Protein AF-A0A6P2D3Y6-F1 (afdb_monomer_lite)

Radius of gyration: 16.17 Å; chains: 1; bounding box: 35×27×52 Å

Secondary structure (DSSP, 8-state):
--HHHHTT----HHHHT-EEEE-SSEEEEEEEETTEEEEEEEE--TT--GGGSEEEEEE-SSHHHHHHHHHHHHHHHHHTTPEEES-------------------

pLDDT: mean 80.08, std 16.71, range [40.5, 95.31]

Sequence (105 aa):
MTKKLAEGFEETERSLTRRVFTTTDQFWIVTLEGNAVCVHFGGIRPDWNESLGQKRSKLYRDRNRAVAAYHRAIAGKLEEGYVEQYAREVLIPENSGKPGTKGAR

Foldseek 3Di:
DDPVVVVVDDQDQQNLAWWWWDDPWKIWIWGDDFQKIKIWMDTDDPPDDSVPTDIDMDGDPGNVVSVVVSVVVVVVRVVVVIDIDPDDDRDNDDCPDPPPPPPDD

Structure (mmCIF, N/CA/C/O backbone):
data_AF-A0A6P2D3Y6-F1
#
_entry.id   AF-A0A6P2D3Y6-F1
#
loop_
_atom_site.group_PDB
_atom_site.id
_atom_site.type_symbol
_atom_site.label_atom_id
_atom_site.label_alt_id
_atom_site.label_comp_id
_atom_site.label_asym_id
_atom_site.label_entity_id
_atom_site.label_seq_id
_atom_site.pdbx_PDB_ins_code
_atom_site.Cartn_x
_atom_site.Cartn_y
_atom_site.Cartn_z
_atom_site.occupancy
_atom_site.B_iso_or_equiv
_atom_site.auth_seq_id
_atom_site.auth_comp_id
_atom_site.auth_asym_id
_atom_site.auth_atom_id
_atom_site.pdbx_PDB_model_num
ATOM 1 N N . MET A 1 1 ? -14.633 -16.721 -10.210 1.00 41.00 1 MET A N 1
ATOM 2 C CA . MET A 1 1 ? -14.222 -15.875 -11.352 1.00 41.00 1 MET A CA 1
ATOM 3 C C . MET A 1 1 ? -14.902 -14.523 -11.219 1.00 41.00 1 MET A C 1
ATOM 5 O O . MET A 1 1 ? -16.116 -14.475 -11.062 1.00 41.00 1 MET A O 1
ATOM 9 N N . THR A 1 2 ? -14.128 -13.444 -11.152 1.00 55.03 2 THR A N 1
ATOM 10 C CA . THR A 1 2 ? -14.612 -12.100 -10.802 1.00 55.03 2 THR A CA 1
ATOM 11 C C . THR A 1 2 ? -15.305 -11.459 -12.007 1.00 55.03 2 THR A C 1
ATOM 13 O O . THR A 1 2 ? -14.708 -11.372 -13.075 1.00 55.03 2 THR A O 1
ATOM 16 N N . LYS A 1 3 ? -16.549 -10.993 -11.831 1.00 57.31 3 LYS A N 1
ATOM 17 C CA . LYS A 1 3 ? -17.457 -10.465 -12.877 1.00 57.31 3 LYS A CA 1
ATOM 18 C C . LYS A 1 3 ? -16.797 -9.482 -13.870 1.00 57.31 3 LYS A C 1
ATOM 20 O O . LYS A 1 3 ? -17.080 -9.546 -15.055 1.00 57.31 3 LYS A O 1
ATOM 25 N N . LYS A 1 4 ? -15.828 -8.685 -13.402 1.00 59.25 4 LYS A N 1
ATOM 26 C CA . LYS A 1 4 ? -15.094 -7.685 -14.198 1.00 59.25 4 LYS A CA 1
ATOM 27 C C . LYS A 1 4 ? -14.179 -8.261 -15.286 1.00 59.25 4 LYS A C 1
ATOM 29 O O . LYS A 1 4 ? -14.055 -7.657 -16.343 1.00 59.25 4 LYS A O 1
ATOM 34 N N . LEU A 1 5 ? -13.568 -9.427 -15.063 1.00 59.00 5 LEU A N 1
ATOM 35 C CA . LEU A 1 5 ? -12.750 -10.091 -16.092 1.00 59.00 5 LEU A CA 1
ATOM 36 C C . LEU A 1 5 ? -13.620 -10.561 -17.268 1.00 59.00 5 LEU A C 1
ATOM 38 O O . LEU A 1 5 ? -13.197 -10.502 -18.416 1.00 59.00 5 LEU A O 1
ATOM 42 N N . ALA A 1 6 ? -14.863 -10.967 -16.987 1.00 59.81 6 ALA A N 1
ATOM 43 C CA . ALA A 1 6 ? -15.832 -11.347 -18.013 1.00 59.81 6 ALA A CA 1
ATOM 44 C C . ALA A 1 6 ? -16.364 -10.141 -18.816 1.00 59.81 6 ALA A C 1
ATOM 46 O O . ALA A 1 6 ? -16.890 -10.323 -19.908 1.00 59.81 6 ALA A O 1
ATOM 47 N N . GLU A 1 7 ? -16.198 -8.920 -18.300 1.00 62.34 7 GLU A N 1
ATOM 48 C CA . GLU A 1 7 ? -16.569 -7.658 -18.958 1.00 62.34 7 GLU A CA 1
ATOM 49 C C . GLU A 1 7 ? -15.412 -7.053 -19.783 1.00 62.34 7 GLU A C 1
ATOM 51 O O . GLU A 1 7 ? -15.537 -5.943 -20.294 1.00 62.34 7 GLU A O 1
ATOM 56 N N . GLY A 1 8 ? -14.284 -7.763 -19.922 1.00 64.75 8 GLY A N 1
ATOM 57 C CA . GLY A 1 8 ? -13.133 -7.317 -20.717 1.00 64.75 8 GLY A CA 1
ATOM 58 C C . GLY A 1 8 ? -12.169 -6.376 -19.987 1.00 64.75 8 GLY A C 1
ATOM 59 O O . GLY A 1 8 ? -11.318 -5.766 -20.630 1.00 64.75 8 GLY A O 1
ATOM 60 N N . PHE A 1 9 ? -12.267 -6.245 -18.659 1.00 60.38 9 PHE A N 1
ATOM 61 C CA . PHE A 1 9 ? -11.277 -5.493 -17.886 1.00 60.38 9 PHE A CA 1
ATOM 62 C C . PHE A 1 9 ? -9.979 -6.289 -17.738 1.00 60.38 9 PHE A C 1
ATOM 64 O O . PHE A 1 9 ? -9.978 -7.392 -17.191 1.00 60.38 9 PHE A O 1
ATOM 71 N N . GLU A 1 10 ? -8.866 -5.687 -18.152 1.00 69.75 10 GLU A N 1
ATOM 72 C CA . GLU A 1 10 ? -7.528 -6.244 -17.967 1.00 69.75 10 GLU A CA 1
ATOM 73 C C . GLU A 1 10 ? -6.979 -5.906 -16.573 1.00 69.75 10 GLU A C 1
ATOM 75 O O . GLU A 1 10 ? -7.042 -4.765 -16.098 1.00 69.75 10 GLU A O 1
ATOM 80 N N . GLU A 1 11 ? -6.427 -6.908 -15.887 1.00 72.88 11 GLU A N 1
ATOM 81 C CA . GLU A 1 11 ? -5.768 -6.691 -14.604 1.00 72.88 11 GLU A CA 1
ATOM 82 C C . GLU A 1 11 ? -4.456 -5.926 -14.805 1.00 72.88 11 GLU A C 1
ATOM 84 O O . GLU A 1 11 ? -3.504 -6.410 -15.412 1.00 72.88 11 GLU A O 1
ATOM 89 N N . THR A 1 12 ? -4.399 -4.708 -14.268 1.00 77.25 12 THR A N 1
ATOM 90 C CA . THR A 1 12 ? -3.166 -3.912 -14.243 1.00 77.25 12 THR A CA 1
ATOM 91 C C . THR A 1 12 ? -2.289 -4.312 -13.062 1.00 77.25 12 THR A C 1
ATOM 93 O O . THR A 1 12 ? -2.779 -4.817 -12.053 1.00 77.25 12 THR A O 1
ATOM 96 N N . GLU A 1 13 ? -0.992 -4.010 -13.123 1.00 78.69 13 GLU A N 1
ATOM 97 C CA . GLU A 1 13 ? -0.078 -4.213 -11.992 1.00 78.69 13 GLU A CA 1
ATOM 98 C C . GLU A 1 13 ? -0.575 -3.534 -10.710 1.00 78.69 13 GLU A C 1
ATOM 100 O O . GLU A 1 13 ? -0.534 -4.122 -9.629 1.00 78.69 13 GLU A O 1
ATOM 105 N N . ARG A 1 14 ? -1.128 -2.325 -10.832 1.00 80.75 14 ARG A N 1
ATOM 106 C CA . ARG A 1 14 ? -1.755 -1.625 -9.712 1.00 80.75 14 ARG A CA 1
ATOM 107 C C . ARG A 1 14 ? -2.902 -2.441 -9.128 1.00 80.75 14 ARG A C 1
ATOM 109 O O . ARG A 1 14 ? -3.017 -2.537 -7.909 1.00 80.75 14 ARG A O 1
ATOM 116 N N . SER A 1 15 ? -3.744 -3.021 -9.985 1.00 78.88 15 SER A N 1
ATOM 117 C CA . SER A 1 15 ? -4.827 -3.898 -9.550 1.00 78.88 15 SER A CA 1
ATOM 118 C C . SER A 1 15 ? -4.289 -5.159 -8.891 1.00 78.88 15 SER A C 1
ATOM 120 O O . SER A 1 15 ? -4.849 -5.517 -7.868 1.00 78.88 15 SER A O 1
ATOM 122 N N . LEU A 1 16 ? -3.222 -5.786 -9.411 1.00 83.94 16 LEU A N 1
ATOM 123 C CA . LEU A 1 16 ? -2.589 -7.028 -8.920 1.00 83.94 16 LEU A CA 1
ATOM 124 C C . LEU A 1 16 ? -1.798 -6.855 -7.611 1.00 83.94 16 LEU A C 1
ATOM 126 O O . LEU A 1 16 ? -1.748 -7.763 -6.782 1.00 83.94 16 LEU A O 1
ATOM 130 N N . THR A 1 17 ? -1.273 -5.663 -7.362 1.00 87.00 17 THR A N 1
ATOM 131 C CA . THR A 1 17 ? -0.462 -5.346 -6.175 1.00 87.00 17 THR A CA 1
ATOM 132 C C . THR A 1 17 ? -1.206 -4.521 -5.129 1.00 87.00 17 THR A C 1
ATOM 134 O O . THR A 1 17 ? -0.619 -4.093 -4.135 1.00 87.00 17 THR A O 1
ATOM 137 N N . ARG A 1 18 ? -2.508 -4.290 -5.316 1.00 90.94 18 ARG A N 1
ATOM 138 C CA . ARG A 1 18 ? -3.333 -3.585 -4.335 1.00 90.94 18 ARG A CA 1
ATOM 139 C C . ARG A 1 18 ? -3.515 -4.423 -3.076 1.00 90.94 18 ARG A C 1
ATOM 141 O O . ARG A 1 18 ? -4.142 -5.477 -3.127 1.00 90.94 18 ARG A O 1
ATOM 148 N N . ARG A 1 19 ? -3.039 -3.900 -1.949 1.00 91.12 19 ARG A N 1
ATOM 149 C CA . ARG A 1 19 ? -3.289 -4.438 -0.607 1.00 91.12 19 ARG A CA 1
ATOM 150 C C . ARG A 1 19 ? -3.913 -3.370 0.273 1.00 91.12 19 ARG A C 1
ATOM 152 O O . ARG A 1 19 ? -3.564 -2.194 0.159 1.00 91.12 19 ARG A O 1
ATOM 159 N N . VAL A 1 20 ? -4.845 -3.789 1.117 1.00 91.50 20 VAL A N 1
ATOM 160 C CA . VAL A 1 20 ? -5.613 -2.916 2.005 1.00 91.50 20 VAL A CA 1
ATOM 161 C C . VAL A 1 20 ? -5.340 -3.340 3.430 1.00 91.50 20 VAL A C 1
ATOM 163 O O . VAL A 1 20 ? -5.441 -4.513 3.758 1.00 91.50 20 VAL A O 1
ATOM 166 N N . PHE A 1 21 ? -5.019 -2.377 4.270 1.00 92.94 21 PHE A N 1
ATOM 167 C CA . PHE A 1 21 ? -4.723 -2.566 5.674 1.00 92.94 21 PHE A CA 1
ATOM 168 C C . PHE A 1 21 ? -5.587 -1.603 6.473 1.00 92.94 21 PHE A C 1
ATOM 170 O O . PHE A 1 21 ? -5.773 -0.453 6.073 1.00 92.94 21 PHE A O 1
ATOM 177 N N . THR A 1 22 ? -6.117 -2.056 7.599 1.00 92.88 22 THR A N 1
ATOM 178 C CA . THR A 1 22 ? -7.009 -1.249 8.435 1.00 92.88 22 THR A CA 1
ATOM 179 C C . THR A 1 22 ? -6.714 -1.452 9.911 1.00 92.88 22 THR A C 1
ATOM 181 O O . THR A 1 22 ? -6.381 -2.559 10.335 1.00 92.88 22 THR A O 1
ATOM 184 N N . THR A 1 23 ? -6.926 -0.400 10.689 1.00 92.19 23 THR A N 1
ATOM 185 C CA . THR A 1 23 ? -7.180 -0.457 12.131 1.00 92.19 23 THR A CA 1
ATOM 186 C C . THR A 1 23 ? -8.659 -0.138 12.383 1.00 92.19 23 THR A C 1
ATOM 188 O O . THR A 1 23 ? -9.453 -0.071 11.442 1.00 92.19 23 THR A O 1
ATOM 191 N N . THR A 1 24 ? -9.047 0.072 13.641 1.00 89.44 24 THR A N 1
ATOM 192 C CA . THR A 1 24 ? -10.400 0.518 14.013 1.00 89.44 24 THR A CA 1
ATOM 193 C C . THR A 1 24 ? -10.766 1.872 13.390 1.00 89.44 24 THR A C 1
ATOM 195 O O . THR A 1 24 ? -11.921 2.123 13.062 1.00 89.44 24 THR A O 1
ATOM 198 N N . ASP A 1 25 ? -9.778 2.746 13.228 1.00 90.94 25 ASP A N 1
ATOM 199 C CA . ASP A 1 25 ? -9.948 4.175 12.968 1.00 90.94 25 ASP A CA 1
ATOM 200 C C . ASP A 1 25 ? -9.147 4.672 11.756 1.00 90.94 25 ASP A C 1
ATOM 202 O O . ASP A 1 25 ? -9.300 5.825 11.352 1.00 90.94 25 ASP A O 1
ATOM 206 N N . GLN A 1 26 ? -8.320 3.826 11.136 1.00 92.69 26 GLN A N 1
ATOM 207 C CA . GLN A 1 26 ? -7.477 4.201 10.001 1.00 92.69 26 GLN A CA 1
ATOM 208 C C . GLN A 1 26 ? -7.449 3.131 8.920 1.00 92.69 26 GLN A C 1
ATOM 210 O O . GLN A 1 26 ? -7.528 1.933 9.181 1.00 92.69 26 GLN A O 1
ATOM 215 N N . PHE A 1 27 ? -7.267 3.581 7.684 1.00 93.06 27 PHE A N 1
ATOM 216 C CA . PHE A 1 27 ? -6.980 2.716 6.554 1.00 93.06 27 PHE A CA 1
ATOM 217 C C . PHE A 1 27 ? -5.652 3.104 5.916 1.00 93.06 27 PHE A C 1
ATOM 219 O O . PHE A 1 27 ? -5.232 4.265 5.919 1.00 93.06 27 PHE A O 1
ATOM 226 N N . TRP A 1 28 ? -5.016 2.112 5.314 1.00 95.00 28 TRP A N 1
ATOM 227 C CA . TRP A 1 28 ? -3.789 2.257 4.566 1.00 95.00 28 TRP A CA 1
ATOM 228 C C . TRP A 1 28 ? -3.798 1.266 3.405 1.00 95.00 28 TRP A C 1
ATOM 230 O O . TRP A 1 28 ? -3.942 0.062 3.577 1.00 95.00 28 TRP A O 1
ATOM 240 N N . ILE A 1 29 ? -3.681 1.775 2.191 1.00 93.44 29 ILE A N 1
ATOM 241 C CA . ILE A 1 29 ? -3.727 1.013 0.949 1.00 93.44 29 ILE A CA 1
ATOM 242 C C . ILE A 1 29 ? -2.407 1.241 0.243 1.00 93.44 29 ILE A C 1
ATOM 244 O O . ILE A 1 29 ? -1.955 2.379 0.111 1.00 93.44 29 ILE A O 1
ATOM 248 N N . VAL A 1 30 ? -1.816 0.172 -0.268 1.00 94.19 30 VAL A N 1
ATOM 249 C CA . VAL A 1 30 ? -0.582 0.244 -1.043 1.00 94.19 30 VAL A CA 1
ATOM 250 C C . VAL A 1 30 ? -0.731 -0.489 -2.359 1.00 94.19 30 VAL A C 1
ATOM 252 O O . VAL A 1 30 ? -1.352 -1.548 -2.438 1.00 94.19 30 VAL A O 1
ATOM 255 N N . THR A 1 31 ? -0.165 0.102 -3.402 1.00 93.25 31 THR A N 1
ATOM 256 C CA . THR A 1 31 ? -0.103 -0.450 -4.755 1.00 93.25 31 THR A CA 1
ATOM 257 C C . THR A 1 31 ? 1.263 -0.156 -5.357 1.00 93.25 31 THR A C 1
ATOM 259 O O . THR A 1 31 ? 1.848 0.897 -5.086 1.00 93.25 31 THR A O 1
ATOM 262 N N . LEU A 1 32 ? 1.730 -1.039 -6.227 1.00 92.00 32 LEU A N 1
ATOM 263 C CA . LEU A 1 32 ? 2.911 -0.839 -7.052 1.00 92.00 32 LEU A CA 1
ATOM 264 C C . LEU A 1 32 ? 2.482 -0.497 -8.485 1.00 92.00 32 LEU A C 1
ATOM 266 O O . LEU A 1 32 ? 1.513 -1.048 -9.003 1.00 92.00 32 LEU A O 1
ATOM 270 N N . GLU A 1 33 ? 3.178 0.454 -9.099 1.00 89.38 33 GLU A N 1
ATOM 271 C CA . GLU A 1 33 ? 2.942 0.883 -10.479 1.00 89.38 33 GLU A CA 1
ATOM 272 C C . GLU A 1 33 ? 4.296 1.214 -11.123 1.00 89.38 33 GLU A C 1
ATOM 274 O O . GLU A 1 33 ? 4.901 2.257 -10.868 1.00 89.38 33 GLU A O 1
ATOM 279 N N . GLY A 1 34 ? 4.834 0.276 -11.897 1.00 88.25 34 GLY A N 1
ATOM 280 C CA . GLY A 1 34 ? 6.169 0.320 -12.474 1.00 88.25 34 GLY A CA 1
ATOM 281 C C . GLY A 1 34 ? 7.258 0.439 -11.407 1.00 88.25 34 GLY A C 1
ATOM 282 O O . GLY A 1 34 ? 7.513 -0.475 -10.626 1.00 88.25 34 GLY A O 1
ATOM 283 N N . ASN A 1 35 ? 7.946 1.578 -11.395 1.00 92.62 35 ASN A N 1
ATOM 284 C CA . ASN A 1 35 ? 8.958 1.935 -10.400 1.00 92.62 35 ASN A CA 1
ATOM 285 C C . ASN A 1 35 ? 8.419 2.876 -9.308 1.00 92.62 35 ASN A C 1
ATOM 287 O O . ASN A 1 35 ? 9.211 3.475 -8.579 1.00 92.62 35 ASN A O 1
ATOM 291 N N . ALA A 1 36 ? 7.101 3.029 -9.179 1.00 91.50 36 ALA A N 1
ATOM 292 C CA . ALA A 1 36 ? 6.473 3.836 -8.143 1.00 91.50 36 ALA A CA 1
ATOM 293 C C . ALA A 1 36 ? 5.734 2.971 -7.116 1.00 91.50 36 ALA A C 1
ATOM 295 O O . ALA A 1 36 ? 5.025 2.023 -7.455 1.00 91.50 36 ALA A O 1
ATOM 296 N N . VAL A 1 37 ? 5.863 3.347 -5.844 1.00 94.50 37 VAL A N 1
ATOM 297 C CA . VAL A 1 37 ? 4.999 2.853 -4.767 1.00 94.50 37 VAL A CA 1
ATOM 298 C C . VAL A 1 37 ? 3.976 3.936 -4.465 1.00 94.50 37 VAL A C 1
ATOM 300 O O . VAL A 1 37 ? 4.331 5.056 -4.091 1.00 94.50 37 VAL A O 1
ATOM 303 N N . CYS A 1 38 ? 2.704 3.601 -4.640 1.00 94.81 38 CYS A N 1
ATOM 304 C CA . CYS A 1 38 ? 1.577 4.471 -4.348 1.00 94.81 38 CYS A CA 1
ATOM 305 C C . CYS A 1 38 ? 0.918 4.013 -3.052 1.00 94.81 38 CYS A C 1
ATOM 307 O O . CYS A 1 38 ? 0.543 2.853 -2.908 1.00 94.81 38 CYS A O 1
ATOM 309 N N . VAL A 1 39 ? 0.758 4.947 -2.127 1.00 95.31 39 VAL A N 1
ATOM 310 C CA . VAL A 1 39 ? 0.133 4.748 -0.828 1.00 95.31 39 VAL A CA 1
ATOM 311 C C . VAL A 1 39 ? -1.080 5.661 -0.734 1.00 95.31 39 VAL A C 1
ATOM 313 O O . VAL A 1 39 ? -1.015 6.830 -1.111 1.00 95.31 39 VAL A O 1
ATOM 316 N N . HIS A 1 40 ? -2.182 5.142 -0.220 1.00 94.56 40 HIS A N 1
ATOM 317 C CA . HIS A 1 40 ? -3.389 5.897 0.066 1.00 94.56 40 HIS A CA 1
ATOM 318 C C . HIS A 1 40 ? -3.825 5.606 1.496 1.00 94.56 40 HIS A C 1
ATOM 320 O O . HIS A 1 40 ? -4.006 4.450 1.848 1.00 94.56 40 HIS A O 1
ATOM 326 N N . PHE A 1 41 ? -3.959 6.628 2.331 1.00 93.62 41 PHE A N 1
ATOM 327 C CA . PHE A 1 41 ? -4.251 6.444 3.749 1.00 93.62 41 PHE A CA 1
ATOM 328 C C . PHE A 1 41 ? -5.164 7.541 4.283 1.00 93.62 41 PHE A C 1
ATOM 330 O O . PHE A 1 41 ? -5.224 8.637 3.728 1.00 93.62 41 PHE A O 1
ATOM 337 N N . GLY A 1 42 ? -5.851 7.264 5.383 1.00 92.81 42 GLY A N 1
ATOM 338 C CA . GLY A 1 42 ? -6.742 8.224 6.023 1.00 92.81 42 GLY A CA 1
ATOM 339 C C . GLY A 1 42 ? -7.494 7.617 7.199 1.00 92.81 42 GLY A C 1
ATOM 340 O O . GLY A 1 42 ? -7.246 6.476 7.582 1.00 92.81 42 GLY A O 1
ATOM 341 N N . GLY A 1 43 ? -8.405 8.398 7.778 1.00 91.81 43 GLY A N 1
ATOM 342 C CA . GLY A 1 43 ? -9.252 7.945 8.880 1.00 91.81 43 GLY A CA 1
ATOM 343 C C . GLY A 1 43 ? -10.502 7.216 8.389 1.00 91.81 43 GLY A C 1
ATOM 344 O O . GLY A 1 43 ? -11.110 7.639 7.406 1.00 91.81 43 GLY A O 1
ATOM 345 N N . ILE A 1 44 ? -10.896 6.164 9.101 1.00 87.19 44 ILE A N 1
ATOM 346 C CA . ILE A 1 44 ? -12.173 5.465 8.949 1.00 87.19 44 ILE A CA 1
ATOM 347 C C . ILE A 1 44 ? -13.210 6.183 9.826 1.00 87.19 44 ILE A C 1
ATOM 349 O O . ILE A 1 44 ? -12.993 6.445 11.006 1.00 87.19 44 ILE A O 1
ATOM 353 N N . ARG A 1 45 ? -14.337 6.549 9.220 1.00 83.69 45 ARG A N 1
ATOM 354 C CA . ARG A 1 45 ? -15.498 7.232 9.819 1.00 83.69 45 ARG A CA 1
ATOM 355 C C . ARG A 1 45 ? -16.781 6.523 9.349 1.00 83.69 45 ARG A C 1
ATOM 357 O O . ARG A 1 45 ? -16.708 5.779 8.379 1.00 83.69 45 ARG A O 1
ATOM 364 N N . PRO A 1 46 ? -17.949 6.732 9.976 1.00 78.06 46 PRO A N 1
ATOM 365 C CA . PRO A 1 46 ? -19.179 6.021 9.602 1.00 78.06 46 PRO A CA 1
ATOM 366 C C . PRO A 1 46 ? -19.572 6.162 8.120 1.00 78.06 46 PRO A C 1
ATOM 368 O O . PRO A 1 46 ? -19.946 5.176 7.496 1.00 78.06 46 PRO A O 1
ATOM 371 N N . ASP A 1 47 ? -19.385 7.348 7.533 1.00 77.69 47 ASP A N 1
ATOM 372 C CA . ASP A 1 47 ? -19.656 7.624 6.108 1.00 77.69 47 ASP A CA 1
ATOM 373 C C . ASP A 1 47 ? -18.401 7.497 5.228 1.00 77.69 47 ASP A C 1
ATOM 375 O O . ASP A 1 47 ? -18.256 8.152 4.190 1.00 77.69 47 ASP A O 1
ATOM 379 N N . TRP A 1 48 ? -17.418 6.725 5.689 1.00 70.06 48 TRP A N 1
ATOM 380 C CA . TRP A 1 48 ? -16.116 6.667 5.049 1.00 70.06 48 TRP A CA 1
ATOM 381 C C . TRP A 1 48 ? -16.170 5.972 3.696 1.00 70.06 48 TRP A C 1
ATOM 383 O O . TRP A 1 48 ? -16.689 4.869 3.534 1.00 70.06 48 TRP A O 1
ATOM 393 N N . ASN A 1 49 ? -15.531 6.623 2.729 1.00 71.25 49 ASN A N 1
ATOM 394 C CA . ASN A 1 49 ? -15.138 6.020 1.475 1.00 71.25 49 ASN A CA 1
ATOM 395 C C . ASN A 1 49 ? -13.638 6.240 1.267 1.00 71.25 49 ASN A C 1
ATOM 397 O O . ASN A 1 49 ? -13.050 7.194 1.785 1.00 71.25 49 ASN A O 1
ATOM 401 N N . GLU A 1 50 ? -13.026 5.375 0.460 1.00 69.38 50 GLU A N 1
ATOM 402 C CA . GLU A 1 50 ? -11.591 5.442 0.182 1.00 69.38 50 GLU A CA 1
ATOM 403 C C . GLU A 1 50 ? -11.167 6.816 -0.358 1.00 69.38 50 GLU A C 1
ATOM 405 O O . GLU A 1 50 ? -10.056 7.242 -0.086 1.00 69.38 50 GLU A O 1
ATOM 410 N N . SER A 1 51 ? -12.039 7.551 -1.054 1.00 70.25 51 SER A N 1
ATOM 411 C CA . SER A 1 51 ? -11.727 8.842 -1.692 1.00 70.25 51 SER A CA 1
ATOM 412 C C . SER A 1 51 ? -11.492 10.001 -0.715 1.00 70.25 51 SER A C 1
ATOM 414 O O . SER A 1 51 ? -11.043 11.059 -1.144 1.00 70.25 51 SER A O 1
ATOM 416 N N . LEU A 1 52 ? -11.769 9.823 0.581 1.00 77.88 52 LEU A N 1
ATOM 417 C CA . LEU A 1 52 ? -11.549 10.841 1.617 1.00 77.88 52 LEU A CA 1
ATOM 418 C C . LEU A 1 52 ? -10.124 10.823 2.210 1.00 77.88 52 LEU A C 1
ATOM 420 O O . LEU A 1 52 ? -9.827 11.597 3.121 1.00 77.88 52 LEU A O 1
ATOM 424 N N . GLY A 1 53 ? -9.246 9.937 1.730 1.00 86.19 53 GLY A N 1
ATOM 425 C CA . GLY A 1 53 ? -7.857 9.848 2.179 1.00 86.19 53 GLY A CA 1
ATOM 426 C C . GLY A 1 53 ? -6.873 10.751 1.439 1.00 86.19 53 GLY A C 1
ATOM 427 O O . GLY A 1 53 ? -7.195 11.492 0.512 1.00 86.19 53 GLY A O 1
ATOM 428 N N . GLN A 1 54 ? -5.613 10.654 1.856 1.00 91.56 54 GLN A N 1
ATOM 429 C CA . GLN A 1 54 ? -4.468 11.266 1.196 1.00 91.56 54 GLN A CA 1
ATOM 430 C C . GLN A 1 54 ? -3.707 10.228 0.382 1.00 91.56 54 GLN A C 1
ATOM 432 O O . GLN A 1 54 ? -3.287 9.190 0.901 1.00 91.56 54 GLN A O 1
ATOM 437 N N . LYS A 1 55 ? -3.454 10.539 -0.889 1.00 93.50 55 LYS A N 1
ATOM 438 C CA . LYS A 1 55 ? -2.606 9.723 -1.758 1.00 93.50 55 LYS A CA 1
ATOM 439 C C . LYS A 1 55 ? -1.193 10.297 -1.811 1.00 93.50 55 LYS A C 1
ATOM 441 O O . LYS A 1 55 ? -1.003 11.483 -2.066 1.00 93.50 55 LYS A O 1
ATOM 446 N N . ARG A 1 56 ? -0.191 9.446 -1.607 1.00 93.88 56 ARG A N 1
ATOM 447 C CA . ARG A 1 56 ? 1.230 9.759 -1.791 1.00 93.88 56 ARG A CA 1
ATOM 448 C C . ARG A 1 56 ? 1.859 8.725 -2.705 1.00 93.88 56 ARG A C 1
ATOM 450 O O . ARG A 1 56 ? 1.671 7.530 -2.517 1.00 93.88 56 ARG A O 1
ATOM 457 N N . SER A 1 57 ? 2.634 9.179 -3.675 1.00 94.06 57 SER A N 1
ATOM 458 C CA . SER A 1 57 ? 3.398 8.311 -4.567 1.00 94.06 57 SER A CA 1
ATOM 459 C C . SER A 1 57 ? 4.877 8.614 -4.428 1.00 94.06 57 SER A C 1
ATOM 461 O O . SER A 1 57 ? 5.278 9.778 -4.442 1.00 94.06 57 SER A O 1
ATOM 463 N N . LYS A 1 58 ? 5.693 7.570 -4.320 1.00 94.69 58 LYS A N 1
ATOM 464 C CA . LYS A 1 58 ? 7.146 7.687 -4.320 1.00 94.69 58 LYS A CA 1
ATOM 465 C C . LYS A 1 58 ? 7.716 6.934 -5.508 1.00 94.69 58 LYS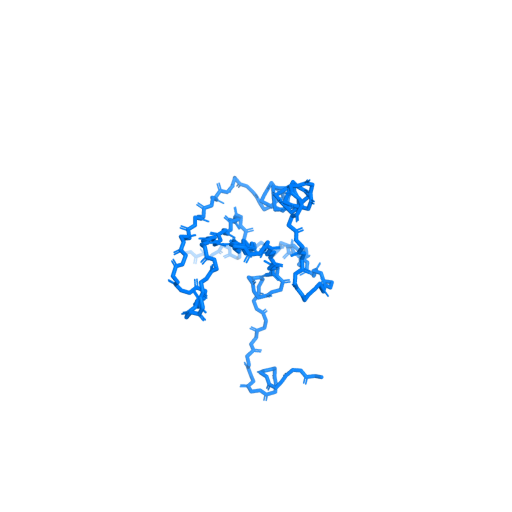 A C 1
ATOM 467 O O . LYS A 1 58 ? 7.550 5.721 -5.608 1.00 94.69 58 LYS A 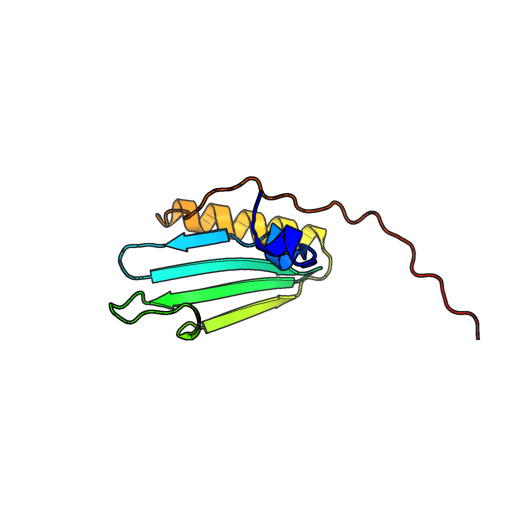O 1
ATOM 472 N N . LEU A 1 59 ? 8.391 7.673 -6.383 1.00 94.50 59 LEU A N 1
ATOM 473 C CA . LEU A 1 59 ? 9.122 7.121 -7.515 1.00 94.50 59 LEU A CA 1
ATOM 474 C C . LEU A 1 59 ? 10.499 6.633 -7.055 1.00 94.50 59 LEU A C 1
ATOM 476 O O . LEU A 1 59 ? 11.198 7.322 -6.309 1.00 94.50 59 LEU A O 1
ATOM 480 N N . TYR A 1 60 ? 10.891 5.452 -7.511 1.00 92.19 60 TYR A N 1
ATOM 481 C CA . TYR A 1 60 ? 12.198 4.860 -7.265 1.00 92.19 60 TYR A CA 1
ATOM 482 C C . TYR A 1 60 ? 13.008 4.819 -8.557 1.00 92.19 60 TYR A C 1
ATOM 484 O O . TYR A 1 60 ? 12.472 4.822 -9.664 1.00 92.19 60 TYR A O 1
ATOM 492 N N . ARG A 1 61 ? 14.334 4.758 -8.407 1.00 90.19 61 ARG A N 1
ATOM 493 C CA . ARG A 1 61 ? 15.267 4.685 -9.538 1.00 90.19 61 ARG A CA 1
ATOM 494 C C . ARG A 1 61 ? 14.985 3.491 -10.453 1.00 90.19 61 ARG A C 1
ATOM 496 O O . ARG A 1 61 ? 15.120 3.609 -11.664 1.00 90.19 61 ARG A O 1
ATOM 503 N N . ASP A 1 62 ? 14.613 2.362 -9.867 1.00 89.94 62 ASP A N 1
ATOM 504 C CA . ASP A 1 62 ? 14.375 1.108 -10.566 1.00 89.94 62 ASP A CA 1
ATOM 505 C C . ASP A 1 62 ? 13.247 0.316 -9.894 1.00 89.94 62 ASP A C 1
ATOM 507 O O . ASP A 1 62 ? 12.891 0.547 -8.733 1.00 89.94 62 ASP A O 1
ATOM 511 N N . ARG A 1 63 ? 12.673 -0.618 -10.657 1.00 87.06 63 ARG A N 1
ATOM 512 C CA . ARG A 1 63 ? 11.542 -1.445 -10.229 1.00 87.06 63 ARG A CA 1
ATOM 513 C C . ARG A 1 63 ? 11.890 -2.335 -9.042 1.00 87.06 63 ARG A C 1
ATOM 515 O O . ARG A 1 63 ? 11.089 -2.434 -8.123 1.00 87.06 63 ARG A O 1
ATOM 522 N N . ASN A 1 64 ? 13.079 -2.931 -9.016 1.00 89.12 64 ASN A N 1
ATOM 523 C CA . ASN A 1 64 ? 13.473 -3.829 -7.928 1.00 89.12 64 ASN A CA 1
ATOM 524 C C . ASN A 1 64 ? 13.510 -3.087 -6.588 1.00 89.12 64 ASN A C 1
ATOM 526 O O . ASN A 1 64 ? 13.039 -3.603 -5.575 1.00 89.12 64 ASN A O 1
ATOM 530 N N . ARG A 1 65 ? 13.978 -1.834 -6.580 1.00 91.44 65 ARG A N 1
ATOM 531 C CA . ARG A 1 65 ? 13.888 -0.961 -5.403 1.00 91.44 65 ARG A CA 1
ATOM 532 C C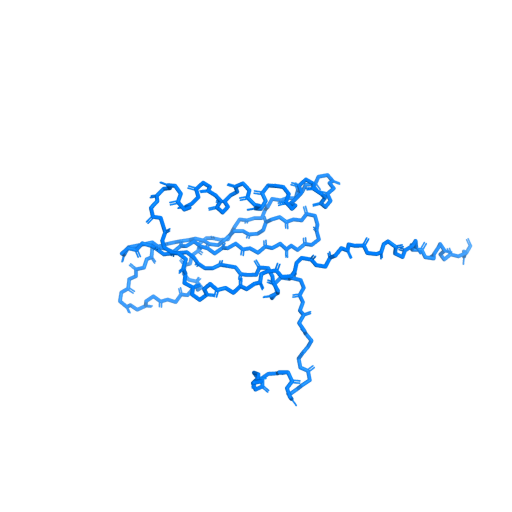 . ARG A 1 65 ? 12.452 -0.612 -5.026 1.00 91.44 65 ARG A C 1
ATOM 534 O O . ARG A 1 65 ? 12.163 -0.577 -3.833 1.00 91.44 65 ARG A O 1
ATOM 541 N N . ALA A 1 66 ? 11.571 -0.365 -5.996 1.00 92.06 66 ALA A N 1
ATOM 542 C CA . ALA A 1 66 ? 10.153 -0.128 -5.722 1.00 92.06 66 ALA A CA 1
ATOM 543 C C . ALA A 1 66 ? 9.496 -1.362 -5.083 1.00 92.06 66 ALA A C 1
ATOM 545 O O . ALA A 1 66 ? 8.832 -1.231 -4.059 1.00 92.06 66 ALA A O 1
ATOM 546 N N . VAL A 1 67 ? 9.760 -2.559 -5.616 1.00 90.75 67 VAL A N 1
ATOM 547 C CA . VAL A 1 67 ? 9.268 -3.841 -5.085 1.00 90.75 67 VAL A CA 1
ATOM 548 C C . VAL A 1 67 ? 9.800 -4.088 -3.673 1.00 90.75 67 VAL A C 1
ATOM 550 O O . VAL A 1 67 ? 9.028 -4.353 -2.754 1.00 90.75 67 VAL A O 1
ATOM 553 N N . ALA A 1 68 ? 11.106 -3.917 -3.452 1.00 91.44 68 ALA A N 1
ATOM 554 C CA . ALA A 1 68 ? 11.695 -4.062 -2.124 1.00 91.44 68 ALA A CA 1
ATOM 555 C C . ALA A 1 68 ? 11.099 -3.062 -1.118 1.00 91.44 68 ALA A C 1
ATOM 557 O O . ALA A 1 68 ? 10.807 -3.423 0.021 1.00 91.44 68 ALA A O 1
ATOM 558 N N . ALA A 1 69 ? 10.889 -1.808 -1.526 1.00 93.06 69 ALA A N 1
ATOM 559 C CA . ALA A 1 69 ? 10.258 -0.801 -0.680 1.00 93.06 69 ALA A CA 1
ATOM 560 C C . ALA A 1 69 ? 8.782 -1.108 -0.394 1.00 93.06 69 ALA A C 1
ATOM 562 O O . ALA A 1 69 ? 8.333 -0.900 0.729 1.00 93.06 69 ALA A O 1
AT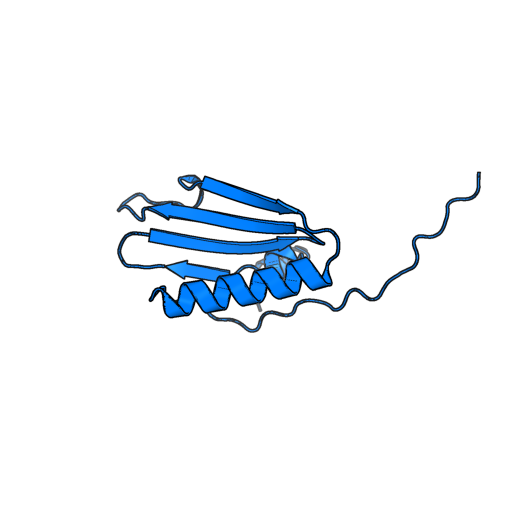OM 563 N N . TYR A 1 70 ? 8.050 -1.629 -1.377 1.00 93.12 70 TYR A N 1
ATOM 564 C CA . TYR A 1 70 ? 6.671 -2.082 -1.235 1.00 93.12 70 TYR A CA 1
ATOM 565 C C . TYR A 1 70 ? 6.555 -3.201 -0.192 1.00 93.12 70 TYR A C 1
ATOM 567 O O . TYR A 1 70 ? 5.775 -3.076 0.752 1.00 93.12 70 TYR A O 1
ATOM 575 N N . HIS A 1 71 ? 7.393 -4.240 -0.282 1.00 92.50 71 HIS A N 1
ATOM 576 C CA . HIS A 1 71 ? 7.407 -5.319 0.710 1.00 92.50 71 HIS A CA 1
ATOM 577 C C . HIS A 1 71 ? 7.781 -4.824 2.110 1.00 92.50 71 HIS A C 1
ATOM 579 O O . HIS A 1 71 ? 7.133 -5.205 3.082 1.00 92.50 71 HIS A O 1
ATOM 585 N N . ARG A 1 72 ? 8.773 -3.930 2.220 1.00 93.75 72 ARG A N 1
ATOM 586 C CA . ARG A 1 72 ? 9.148 -3.314 3.505 1.00 93.75 72 ARG A CA 1
ATOM 587 C C . ARG A 1 72 ? 8.006 -2.503 4.113 1.00 93.75 72 ARG A C 1
ATOM 589 O O . ARG A 1 72 ? 7.790 -2.587 5.314 1.00 93.75 72 ARG A O 1
ATOM 596 N N . ALA A 1 73 ? 7.277 -1.738 3.301 1.00 93.12 73 ALA A N 1
ATOM 597 C CA . ALA A 1 73 ? 6.146 -0.946 3.774 1.00 93.12 73 ALA A CA 1
ATOM 598 C C . ALA A 1 73 ? 5.016 -1.831 4.320 1.00 93.12 73 ALA A C 1
ATOM 600 O O . ALA A 1 73 ? 4.424 -1.501 5.341 1.00 93.12 73 ALA A O 1
ATOM 601 N N . ILE A 1 74 ? 4.754 -2.968 3.671 1.00 92.00 74 ILE A N 1
ATOM 602 C CA . ILE A 1 74 ? 3.771 -3.946 4.148 1.00 92.00 74 ILE A CA 1
ATOM 603 C C . ILE A 1 74 ? 4.210 -4.576 5.466 1.00 92.00 74 ILE A C 1
ATOM 605 O O . ILE A 1 74 ? 3.417 -4.617 6.400 1.00 92.00 74 ILE A O 1
ATOM 609 N N . ALA A 1 75 ? 5.456 -5.051 5.542 1.00 92.44 75 ALA A N 1
ATOM 610 C CA . ALA A 1 75 ? 5.983 -5.659 6.760 1.00 92.44 75 ALA A CA 1
ATOM 611 C C . ALA A 1 75 ? 5.885 -4.687 7.945 1.00 92.44 75 ALA A C 1
ATOM 613 O O . ALA A 1 75 ? 5.310 -5.042 8.967 1.00 92.44 75 ALA A O 1
ATOM 614 N N . GLY A 1 76 ? 6.316 -3.434 7.753 1.00 93.44 76 GLY A N 1
ATOM 615 C CA . GLY A 1 76 ? 6.203 -2.404 8.786 1.00 93.44 76 GLY A CA 1
ATOM 616 C C . GLY A 1 76 ? 4.757 -2.148 9.213 1.00 93.44 76 GLY A C 1
ATOM 617 O O . GLY A 1 76 ? 4.479 -2.057 10.402 1.00 93.44 76 GLY A O 1
ATOM 618 N N . LYS A 1 77 ? 3.802 -2.114 8.274 1.00 93.44 77 LYS A N 1
ATOM 619 C CA . LYS A 1 77 ? 2.388 -1.906 8.625 1.00 93.44 77 LYS A CA 1
ATOM 620 C C . LYS A 1 77 ? 1.782 -3.065 9.410 1.00 93.44 77 LYS A C 1
ATOM 622 O O . LYS A 1 77 ? 0.990 -2.821 10.317 1.00 93.44 77 LYS A O 1
ATOM 627 N N . LEU A 1 78 ? 2.168 -4.299 9.096 1.00 91.12 78 LEU A N 1
ATOM 628 C CA . LEU A 1 78 ? 1.771 -5.473 9.875 1.00 91.12 78 LEU A CA 1
ATOM 629 C C . LEU A 1 78 ? 2.354 -5.423 11.297 1.00 91.12 78 LEU A C 1
ATOM 631 O O . LEU A 1 78 ? 1.642 -5.715 12.253 1.00 91.12 78 LEU A O 1
ATOM 635 N N . GLU A 1 79 ? 3.611 -4.995 11.451 1.00 93.12 79 GLU A N 1
ATOM 636 C CA . GLU A 1 79 ? 4.249 -4.801 12.764 1.00 93.12 79 GLU A CA 1
ATOM 637 C C . GLU A 1 79 ? 3.599 -3.671 13.578 1.00 93.12 79 GLU A C 1
ATOM 639 O O . GLU A 1 79 ? 3.481 -3.774 14.795 1.00 93.12 79 GLU A O 1
ATOM 644 N N . GLU A 1 80 ? 3.116 -2.616 12.915 1.00 92.12 80 GLU A N 1
ATOM 645 C CA . GLU A 1 80 ? 2.347 -1.527 13.537 1.00 92.12 80 GLU A CA 1
ATOM 646 C C . GLU A 1 80 ? 0.948 -1.966 14.021 1.00 92.12 80 GLU A C 1
ATOM 648 O O . GLU A 1 80 ? 0.232 -1.170 14.628 1.00 92.12 80 GLU A O 1
ATOM 653 N N . GLY A 1 81 ? 0.539 -3.213 13.762 1.00 93.12 81 GLY A N 1
ATOM 654 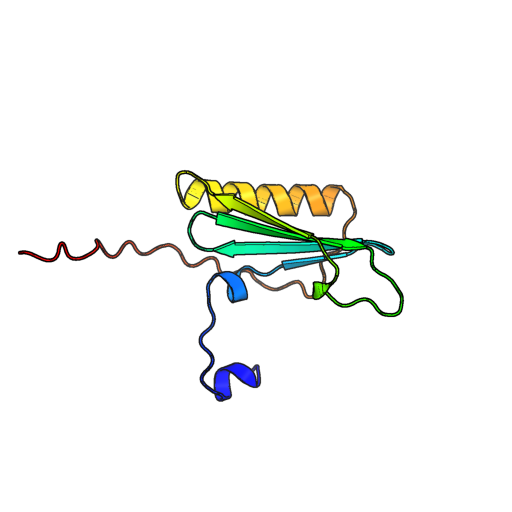C CA . GLY A 1 81 ? -0.747 -3.763 14.195 1.00 93.12 81 GLY A CA 1
ATOM 655 C C . GLY A 1 81 ? -1.900 -3.508 13.226 1.00 93.12 81 GLY A C 1
ATOM 656 O O . GLY A 1 81 ? -3.057 -3.742 13.579 1.00 93.12 81 GLY A O 1
ATOM 657 N N . TYR A 1 82 ? -1.621 -3.046 12.003 1.00 94.50 82 TYR A N 1
ATOM 658 C CA . TYR A 1 82 ? -2.653 -3.002 10.974 1.00 94.50 82 TYR A CA 1
ATOM 659 C C . TYR A 1 82 ? -3.013 -4.421 10.530 1.00 94.50 82 TYR A C 1
ATOM 661 O O . TYR A 1 82 ? -2.143 -5.252 10.271 1.00 94.50 82 TYR A O 1
ATOM 669 N N . VAL A 1 83 ? -4.308 -4.669 10.350 1.00 92.69 83 VAL A N 1
ATOM 670 C CA . VAL A 1 83 ? -4.812 -5.943 9.836 1.00 92.69 83 VAL A CA 1
ATOM 671 C C . VAL A 1 83 ? -5.026 -5.822 8.337 1.00 92.69 83 VAL A C 1
ATOM 673 O O . VAL A 1 83 ? -5.692 -4.898 7.865 1.00 92.69 83 VAL A O 1
ATOM 676 N N . GLU A 1 84 ? -4.458 -6.754 7.577 1.00 92.25 84 GLU A N 1
ATOM 677 C CA . GLU A 1 84 ? -4.722 -6.829 6.148 1.00 92.25 84 GLU A CA 1
ATOM 678 C C . GLU A 1 84 ? -6.153 -7.303 5.879 1.00 92.25 84 GLU A C 1
ATOM 680 O O . GLU A 1 84 ? -6.592 -8.345 6.364 1.00 92.25 84 GLU A O 1
ATOM 685 N N . GLN A 1 85 ? -6.854 -6.551 5.040 1.00 86.06 85 GLN A N 1
ATOM 686 C CA . GLN A 1 85 ? -8.169 -6.892 4.529 1.00 86.06 85 GLN A CA 1
ATOM 687 C C . GLN A 1 85 ? -8.039 -7.552 3.158 1.00 86.06 85 GLN A C 1
ATOM 689 O O . GLN A 1 85 ? -7.321 -7.059 2.286 1.00 86.06 85 GLN A O 1
ATOM 694 N N . TYR A 1 86 ? -8.793 -8.633 2.945 1.00 79.44 86 TYR A N 1
ATOM 695 C CA . TYR A 1 86 ? -8.823 -9.374 1.677 1.00 79.44 86 TYR A CA 1
ATOM 696 C C . TYR A 1 86 ? -7.441 -9.871 1.238 1.00 79.44 86 TYR A C 1
ATOM 698 O O . TYR A 1 86 ? -7.054 -9.707 0.076 1.00 79.44 86 TYR A O 1
ATOM 706 N N . ALA A 1 87 ? -6.702 -10.470 2.178 1.00 74.69 87 ALA A N 1
ATOM 707 C CA . ALA A 1 87 ? -5.411 -11.075 1.897 1.00 74.69 87 ALA A CA 1
ATOM 708 C C . ALA A 1 87 ? -5.529 -12.009 0.689 1.00 74.69 87 ALA A C 1
ATOM 710 O O . ALA A 1 87 ? -6.339 -12.938 0.653 1.00 74.69 87 ALA A O 1
ATOM 711 N N . ARG A 1 88 ? -4.726 -11.720 -0.326 1.00 72.19 88 ARG A N 1
ATOM 712 C CA . ARG A 1 88 ? -4.660 -12.493 -1.558 1.00 72.19 88 ARG A CA 1
ATOM 713 C C . ARG A 1 88 ? -3.213 -12.628 -1.975 1.00 72.19 88 ARG A C 1
ATOM 715 O O . ARG A 1 88 ? -2.375 -11.792 -1.630 1.00 72.19 88 ARG A O 1
ATOM 722 N N . GLU A 1 89 ? -2.942 -13.659 -2.754 1.00 72.31 89 GLU A N 1
ATOM 723 C CA . GLU A 1 89 ? -1.625 -13.840 -3.337 1.00 72.31 89 GLU A CA 1
ATOM 724 C C . GLU A 1 89 ? -1.322 -12.677 -4.290 1.00 72.31 89 GLU A C 1
ATOM 726 O O . GLU A 1 89 ? -2.070 -12.397 -5.231 1.00 72.31 89 GLU A O 1
ATOM 731 N N . VAL A 1 90 ? -0.253 -11.938 -3.992 1.00 71.69 90 VAL A N 1
ATOM 732 C CA . VAL A 1 90 ? 0.196 -10.825 -4.826 1.00 71.69 90 VAL A CA 1
ATOM 733 C C . VAL A 1 90 ? 1.137 -11.376 -5.881 1.00 71.69 90 VAL A C 1
ATOM 735 O O . VAL A 1 90 ? 2.287 -11.701 -5.595 1.00 71.69 90 VAL A O 1
ATOM 738 N N . LEU A 1 91 ? 0.652 -11.423 -7.117 1.00 72.06 91 LEU A N 1
ATOM 739 C CA . LEU A 1 91 ? 1.482 -11.687 -8.281 1.00 72.06 91 LEU A CA 1
ATOM 740 C C . LEU A 1 91 ? 2.106 -10.363 -8.725 1.00 72.06 91 LEU A C 1
ATOM 742 O O . LEU A 1 91 ? 1.451 -9.536 -9.359 1.00 72.06 91 LEU A O 1
ATOM 746 N N . ILE A 1 92 ? 3.368 -10.142 -8.358 1.00 73.81 92 ILE A N 1
ATOM 747 C CA . ILE A 1 92 ? 4.178 -9.081 -8.959 1.00 73.81 92 ILE A CA 1
ATOM 748 C C . ILE A 1 92 ? 4.763 -9.690 -10.230 1.00 73.81 92 ILE A C 1
ATOM 750 O O . ILE A 1 92 ? 5.664 -10.521 -10.113 1.00 73.81 92 ILE A O 1
ATOM 754 N N . PRO A 1 93 ? 4.265 -9.342 -11.432 1.00 67.81 93 PRO A N 1
ATOM 755 C CA . PRO A 1 93 ? 4.833 -9.895 -12.649 1.00 67.81 93 PRO A CA 1
ATOM 756 C C . PRO A 1 93 ? 6.321 -9.548 -12.682 1.00 67.81 93 PRO A C 1
ATOM 758 O O . PRO A 1 93 ? 6.705 -8.396 -12.454 1.00 67.81 93 PRO A O 1
ATOM 761 N N . GLU A 1 94 ? 7.180 -10.533 -12.925 1.00 62.34 94 GLU A N 1
ATOM 762 C CA . GLU A 1 94 ? 8.563 -10.217 -13.246 1.00 62.34 94 GLU A CA 1
ATOM 763 C C . GLU A 1 94 ? 8.540 -9.397 -14.530 1.00 62.34 94 GLU A C 1
ATOM 765 O O . GLU A 1 94 ? 7.849 -9.732 -15.493 1.00 62.34 94 GLU A O 1
ATOM 770 N N . ASN A 1 95 ? 9.239 -8.265 -14.526 1.00 54.38 95 ASN A N 1
ATOM 771 C CA . ASN A 1 95 ? 9.346 -7.452 -15.720 1.00 54.38 95 ASN A CA 1
ATOM 772 C C . ASN A 1 95 ? 10.189 -8.258 -16.711 1.00 54.38 95 ASN A C 1
ATOM 774 O O . ASN A 1 95 ? 11.415 -8.168 -16.697 1.00 54.38 95 ASN A O 1
ATOM 778 N N . SER A 1 96 ? 9.551 -9.083 -17.540 1.00 43.41 96 SER A N 1
ATOM 779 C CA . SER A 1 96 ? 10.174 -9.663 -18.719 1.00 43.41 96 SER A CA 1
ATOM 780 C C . SER A 1 96 ? 10.530 -8.477 -19.599 1.00 43.41 96 SER A C 1
ATOM 782 O O . SER A 1 96 ? 9.672 -7.945 -20.306 1.00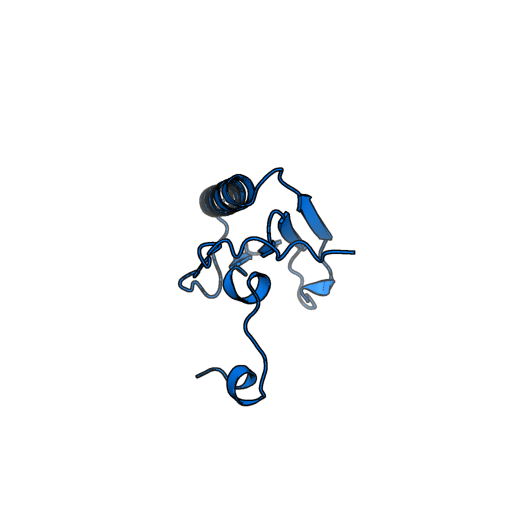 43.41 96 SER A O 1
ATOM 784 N N . GLY A 1 97 ? 11.757 -7.979 -19.442 1.00 44.09 97 GLY A N 1
ATOM 785 C CA . GLY A 1 97 ? 12.266 -6.841 -20.176 1.00 44.09 97 GLY A CA 1
ATOM 786 C C . GLY A 1 97 ? 12.090 -7.113 -21.657 1.00 44.09 97 GLY A C 1
ATOM 787 O O . GLY A 1 97 ? 12.882 -7.830 -22.257 1.00 44.09 97 GLY A O 1
ATOM 788 N N . LYS A 1 98 ? 11.048 -6.545 -22.260 1.00 40.50 98 LYS A N 1
ATOM 789 C CA . LYS A 1 98 ? 11.059 -6.332 -23.696 1.00 40.50 98 LYS A CA 1
ATOM 790 C C . LYS A 1 98 ? 11.967 -5.123 -23.891 1.00 40.50 98 LYS A C 1
ATOM 792 O O . LYS A 1 98 ? 11.611 -4.045 -23.406 1.00 40.50 98 LYS A O 1
ATOM 797 N N . PRO A 1 99 ? 13.153 -5.268 -24.510 1.00 43.94 99 PRO A N 1
ATOM 798 C CA . PRO A 1 99 ? 13.908 -4.101 -24.924 1.00 43.94 99 PRO A CA 1
ATOM 799 C C . PRO A 1 99 ? 12.975 -3.290 -25.819 1.00 43.94 99 PRO A C 1
ATOM 801 O O . PRO A 1 99 ? 12.462 -3.806 -26.811 1.00 43.94 99 PRO A O 1
ATOM 804 N N . GLY A 1 100 ? 12.686 -2.053 -25.416 1.00 44.38 100 GLY A N 1
ATOM 805 C CA . GLY A 1 100 ? 11.931 -1.133 -26.249 1.00 44.38 100 GLY A CA 1
ATOM 806 C C . GLY A 1 100 ? 12.613 -1.075 -27.607 1.00 44.38 100 GLY A C 1
ATOM 807 O O . GLY A 1 100 ? 13.793 -0.730 -27.697 1.00 44.38 100 GLY A O 1
ATOM 808 N N . THR A 1 101 ? 11.893 -1.481 -28.647 1.00 43.97 101 THR A N 1
ATOM 809 C CA . THR A 1 101 ? 12.320 -1.341 -30.031 1.00 43.97 101 THR A CA 1
ATOM 810 C C . THR A 1 101 ? 12.679 0.127 -30.223 1.00 43.97 101 THR A C 1
ATOM 812 O O . THR A 1 101 ? 11.808 0.994 -30.151 1.00 43.97 101 THR A O 1
ATOM 815 N N . LYS A 1 102 ? 13.972 0.430 -30.389 1.00 43.34 102 LYS A N 1
ATOM 816 C CA . LYS A 1 102 ? 14.404 1.761 -30.810 1.00 43.34 102 LYS A CA 1
ATOM 817 C C . LYS A 1 102 ? 13.738 2.009 -32.158 1.00 43.34 102 LYS A C 1
ATOM 819 O O . LYS A 1 102 ? 14.088 1.361 -33.140 1.00 43.34 102 LYS A O 1
ATOM 824 N N . GLY A 1 103 ? 12.745 2.893 -32.177 1.00 40.75 103 GLY A N 1
ATOM 825 C CA . GLY A 1 103 ? 12.200 3.425 -33.414 1.00 40.75 103 GLY A CA 1
ATOM 826 C C . GLY A 1 103 ? 13.338 4.102 -34.161 1.00 40.75 103 GLY A C 1
ATOM 827 O O . GLY A 1 103 ? 13.865 5.111 -33.700 1.00 40.75 103 GLY A O 1
ATOM 828 N N . ALA A 1 104 ? 13.758 3.492 -35.265 1.00 44.28 104 ALA A N 1
ATOM 829 C CA . ALA A 1 104 ? 14.616 4.135 -36.236 1.00 44.28 104 ALA A CA 1
ATOM 830 C C . ALA A 1 104 ? 13.849 5.317 -36.839 1.00 44.28 104 ALA A C 1
ATOM 832 O O . ALA A 1 104 ? 12.736 5.149 -37.346 1.00 44.28 104 ALA A O 1
ATOM 833 N N . ARG A 1 105 ? 14.448 6.501 -36.773 1.00 46.81 105 ARG A N 1
ATOM 834 C CA . ARG A 1 105 ? 14.206 7.590 -37.709 1.00 46.81 105 ARG A CA 1
ATOM 835 C C . ARG A 1 105 ? 15.512 8.322 -37.941 1.00 46.81 105 ARG A C 1
ATOM 837 O O . ARG A 1 105 ? 16.241 8.509 -36.942 1.00 46.81 105 ARG A O 1
#

Organism: NCBI:txid1210884